Protein AF-A0A535BV92-F1 (afdb_monomer_lite)

Foldseek 3Di:
DPQPALAQLDQPFPQLDPPPGPDADPEQDKHKHKAAPGSRRADPQRAAPPPDWPVPRDPRYDTHHHDDAQHFIFIWMWGFYDDPDPVVCVPPPGTDTDGDGDGPRVDDDD

Structure (mmCIF, N/CA/C/O backbone):
data_AF-A0A535BV92-F1
#
_entry.id   AF-A0A535BV92-F1
#
loop_
_atom_site.group_PDB
_atom_site.id
_atom_site.type_symbol
_atom_site.label_atom_id
_atom_site.label_alt_id
_atom_site.label_comp_id
_atom_site.label_asym_id
_atom_site.label_entity_id
_atom_site.label_seq_id
_atom_site.pdbx_PDB_ins_code
_atom_site.Cartn_x
_atom_site.Cartn_y
_atom_site.Cartn_z
_atom_site.occupancy
_atom_site.B_iso_or_equiv
_atom_site.auth_seq_id
_atom_site.auth_comp_id
_atom_site.auth_asym_id
_atom_site.auth_atom_id
_atom_site.pdbx_PDB_model_num
ATOM 1 N N . MET A 1 1 ? -18.022 11.501 -4.664 1.00 31.69 1 MET A N 1
ATOM 2 C CA . MET A 1 1 ? -17.455 10.439 -3.807 1.00 31.69 1 MET A CA 1
ATOM 3 C C . MET A 1 1 ? -15.965 10.728 -3.681 1.00 31.69 1 MET A C 1
ATOM 5 O O . MET A 1 1 ? -15.222 10.402 -4.593 1.00 31.69 1 MET A O 1
ATOM 9 N N . LEU A 1 2 ? -15.544 11.483 -2.657 1.00 35.59 2 LEU A N 1
ATOM 10 C CA . LEU A 1 2 ? -14.120 11.774 -2.446 1.00 35.59 2 LEU A CA 1
ATOM 11 C C . LEU A 1 2 ? -13.432 10.461 -2.049 1.00 35.59 2 LEU A C 1
ATOM 13 O O . LEU A 1 2 ? -13.764 9.893 -1.010 1.00 35.59 2 LEU A O 1
ATOM 17 N N . LEU A 1 3 ? -12.502 9.971 -2.867 1.00 48.59 3 LEU A N 1
ATOM 18 C CA . LEU A 1 3 ? -11.580 8.919 -2.448 1.00 48.59 3 LEU A CA 1
ATOM 19 C C . LEU A 1 3 ? -10.691 9.512 -1.347 1.00 48.59 3 LEU A C 1
ATOM 21 O O . LEU A 1 3 ? -9.774 10.273 -1.623 1.00 48.59 3 LEU A O 1
ATOM 25 N N . ALA A 1 4 ? -10.997 9.194 -0.091 1.00 65.69 4 ALA A N 1
ATOM 26 C CA . ALA A 1 4 ? -10.363 9.772 1.093 1.00 65.69 4 ALA A CA 1
ATOM 27 C C . ALA A 1 4 ? -8.927 9.274 1.361 1.00 65.69 4 ALA A C 1
ATOM 29 O O . ALA A 1 4 ? -8.437 9.475 2.470 1.00 65.69 4 ALA A O 1
ATOM 30 N N . ASN A 1 5 ? -8.274 8.582 0.414 1.00 78.75 5 ASN A N 1
ATOM 31 C CA . ASN A 1 5 ? -6.876 8.181 0.580 1.00 78.75 5 ASN A CA 1
ATOM 32 C C . ASN A 1 5 ? -5.979 9.408 0.347 1.00 78.75 5 ASN A C 1
ATOM 34 O O . ASN A 1 5 ? -5.949 9.901 -0.781 1.00 78.75 5 ASN A O 1
ATOM 38 N N . PRO A 1 6 ? -5.250 9.895 1.369 1.00 81.00 6 PRO A N 1
ATOM 39 C CA . PRO A 1 6 ? -4.392 11.062 1.210 1.00 81.00 6 PRO A CA 1
ATOM 40 C C . PRO A 1 6 ? -3.221 10.819 0.249 1.00 81.00 6 PRO A C 1
ATOM 42 O O . PRO A 1 6 ? -2.810 11.759 -0.421 1.00 81.00 6 PRO A O 1
ATOM 45 N N . CYS A 1 7 ? -2.714 9.582 0.152 1.00 88.81 7 CYS A N 1
ATOM 46 C CA . CYS A 1 7 ? -1.518 9.240 -0.620 1.00 88.81 7 CYS A CA 1
ATOM 47 C C . CYS A 1 7 ? -1.692 7.901 -1.367 1.00 88.81 7 CYS A C 1
ATOM 49 O O . CYS A 1 7 ? -1.145 6.878 -0.945 1.00 88.81 7 CYS A O 1
ATOM 51 N N . PRO A 1 8 ? -2.445 7.850 -2.482 1.00 88.25 8 PRO A N 1
ATOM 52 C CA . PRO A 1 8 ? -2.700 6.596 -3.199 1.00 88.25 8 PRO A CA 1
ATOM 53 C C . PRO A 1 8 ? -1.440 5.933 -3.772 1.00 88.25 8 PRO A C 1
ATOM 55 O O . PRO A 1 8 ? -1.438 4.714 -3.917 1.00 88.25 8 PRO A O 1
ATOM 58 N N . ASN A 1 9 ? -0.367 6.692 -4.020 1.00 90.62 9 ASN A N 1
ATOM 59 C CA . ASN A 1 9 ? 0.925 6.186 -4.512 1.00 90.62 9 ASN A CA 1
ATOM 60 C C . ASN A 1 9 ? 1.975 5.984 -3.404 1.00 90.62 9 ASN A C 1
ATOM 62 O O . ASN A 1 9 ? 3.174 5.855 -3.666 1.00 90.62 9 ASN A O 1
ATOM 66 N N . GLY A 1 10 ? 1.517 5.944 -2.152 1.00 90.50 10 GLY A N 1
ATOM 67 C CA . GLY A 1 10 ? 2.364 5.813 -0.975 1.00 90.50 10 GLY A CA 1
ATOM 68 C C . GLY A 1 10 ? 2.951 7.150 -0.502 1.00 90.50 10 GLY A C 1
ATOM 69 O O . GLY A 1 10 ? 2.647 8.194 -1.084 1.00 90.50 10 GLY A O 1
ATOM 70 N N . PRO A 1 11 ? 3.767 7.139 0.565 1.00 91.44 11 PRO A N 1
ATOM 71 C CA . PRO A 1 11 ? 4.183 5.964 1.329 1.00 91.44 11 PRO A CA 1
ATOM 72 C C . PRO A 1 11 ? 2.998 5.319 2.063 1.00 91.44 11 PRO A C 1
ATOM 74 O O . PRO A 1 11 ? 2.051 5.998 2.462 1.00 91.44 11 PRO A O 1
ATOM 77 N N . ILE A 1 12 ? 3.025 3.999 2.244 1.00 89.44 12 ILE A N 1
ATOM 78 C CA . ILE A 1 12 ? 2.042 3.309 3.084 1.00 89.44 12 ILE A CA 1
ATOM 79 C C . ILE A 1 12 ? 2.335 3.695 4.544 1.00 89.44 12 ILE A C 1
ATOM 81 O O . ILE A 1 12 ? 3.478 3.532 4.994 1.00 89.44 12 ILE A O 1
ATOM 85 N N . PRO A 1 13 ? 1.341 4.194 5.307 1.00 88.19 13 PRO A N 1
ATOM 86 C CA . PRO A 1 13 ? 1.580 4.680 6.661 1.00 88.19 13 PRO A CA 1
ATOM 87 C C . PRO A 1 13 ? 2.252 3.644 7.571 1.00 88.19 13 PRO A C 1
ATOM 89 O O . PRO A 1 13 ? 2.054 2.436 7.422 1.00 88.19 13 PRO A O 1
ATOM 92 N N . ASN A 1 14 ? 3.054 4.138 8.521 1.00 88.75 14 ASN A N 1
ATOM 93 C CA . ASN A 1 14 ? 3.808 3.329 9.486 1.00 88.75 14 ASN A CA 1
ATOM 94 C C . ASN A 1 14 ? 4.657 2.215 8.826 1.00 88.75 14 ASN A C 1
ATOM 96 O O . ASN A 1 14 ? 4.728 1.080 9.297 1.00 88.75 14 ASN A O 1
ATOM 100 N N . GLY A 1 15 ? 5.282 2.540 7.688 1.00 87.88 15 GLY A N 1
ATOM 101 C CA . GLY A 1 15 ? 6.203 1.645 6.983 1.00 87.88 15 GLY A CA 1
ATOM 102 C C . GLY A 1 15 ? 5.536 0.407 6.384 1.00 87.88 15 GLY A C 1
ATOM 103 O O . GLY A 1 15 ? 6.190 -0.622 6.225 1.00 87.88 15 GLY A O 1
ATOM 104 N N . GLY A 1 16 ? 4.238 0.480 6.081 1.00 85.00 16 GLY A N 1
ATOM 105 C CA . GLY A 1 16 ? 3.461 -0.670 5.618 1.00 85.00 16 GLY A CA 1
ATOM 106 C C . GLY A 1 16 ? 2.889 -1.541 6.734 1.00 85.00 16 GLY A C 1
ATOM 107 O O . GLY A 1 16 ? 2.199 -2.515 6.435 1.00 85.00 16 GLY A O 1
ATOM 108 N N . ASN A 1 17 ? 3.136 -1.205 8.007 1.00 83.62 17 ASN A N 1
ATOM 109 C CA . ASN A 1 17 ? 2.519 -1.887 9.135 1.00 83.62 17 ASN A CA 1
ATOM 110 C C . ASN A 1 17 ? 1.331 -1.075 9.666 1.00 83.62 17 ASN A C 1
ATOM 112 O O . ASN A 1 17 ? 1.516 -0.045 10.304 1.00 83.62 17 ASN A O 1
ATOM 116 N N . PRO A 1 18 ? 0.096 -1.541 9.499 1.00 73.50 18 PRO A N 1
ATOM 117 C CA . PRO A 1 18 ? -1.065 -0.790 9.943 1.00 73.50 18 PRO A CA 1
ATOM 118 C C . PRO A 1 18 ? -1.204 -0.660 11.466 1.00 73.50 18 PRO A C 1
ATOM 120 O O . PRO A 1 18 ? -1.842 0.271 11.966 1.00 73.50 18 PRO A O 1
ATOM 123 N N . GLN A 1 19 ? -0.639 -1.598 12.224 1.00 74.25 19 GLN A N 1
ATOM 124 C CA . GLN A 1 19 ? -0.791 -1.636 13.668 1.00 74.25 19 GLN A CA 1
ATOM 125 C C . GLN A 1 19 ? -0.012 -0.485 14.312 1.00 74.25 19 GLN A C 1
ATOM 127 O O . GLN A 1 19 ? 1.192 -0.355 14.125 1.00 74.25 19 GLN A O 1
ATOM 132 N N . GLY A 1 20 ? -0.708 0.349 15.089 1.00 76.31 20 GLY A N 1
ATOM 133 C CA . GLY A 1 20 ? -0.107 1.502 15.769 1.00 76.31 20 GLY A CA 1
ATOM 134 C C . GLY A 1 20 ? 0.074 2.749 14.896 1.00 76.31 20 GLY A C 1
ATOM 135 O O . GLY A 1 20 ? 0.568 3.756 15.396 1.00 76.31 20 GLY A O 1
ATOM 136 N N . SER A 1 21 ? -0.354 2.725 13.629 1.00 80.12 21 SER A N 1
ATOM 137 C CA . SER A 1 21 ? -0.297 3.912 12.774 1.00 80.12 21 SER A CA 1
ATOM 138 C C . SER A 1 21 ? -1.182 5.048 13.309 1.00 80.12 21 SER A C 1
ATOM 140 O O . SER A 1 21 ? -2.356 4.813 13.616 1.00 80.12 21 SER A O 1
ATOM 142 N N . PRO A 1 22 ? -0.676 6.296 13.357 1.00 78.50 22 PRO A N 1
ATOM 143 C CA . PRO A 1 22 ? -1.491 7.465 13.677 1.00 78.50 22 PRO A CA 1
ATOM 144 C C . PRO A 1 22 ? -2.428 7.856 12.522 1.00 78.50 22 PRO A C 1
ATOM 146 O O . PRO A 1 22 ? -3.429 8.535 12.740 1.00 78.50 22 PRO A O 1
ATOM 149 N N . GLN A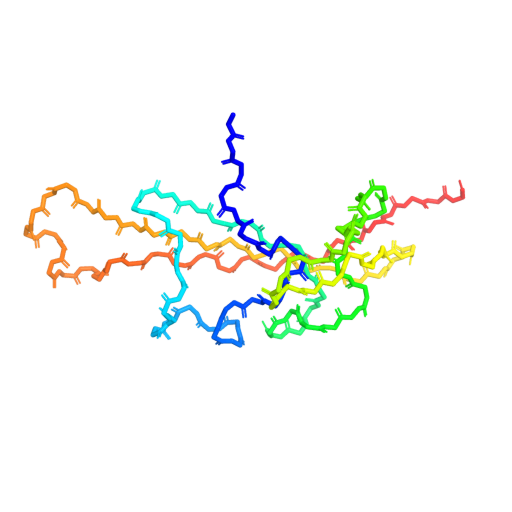 1 23 ? -2.126 7.417 11.295 1.00 81.69 23 GLN A N 1
ATOM 150 C CA . GLN A 1 23 ? -2.948 7.641 10.109 1.00 81.69 23 GLN A CA 1
ATOM 151 C C . GLN A 1 23 ? -3.728 6.372 9.772 1.00 81.69 23 GLN A C 1
ATOM 153 O O . GLN A 1 23 ? -3.138 5.324 9.502 1.00 81.69 23 GLN A O 1
ATOM 158 N N . LYS A 1 24 ? -5.057 6.478 9.778 1.00 81.62 24 LYS A N 1
ATOM 159 C CA . LYS A 1 24 ? -5.975 5.392 9.430 1.00 81.62 24 LYS A CA 1
ATOM 160 C C . LYS A 1 24 ? -7.176 5.924 8.642 1.00 81.62 24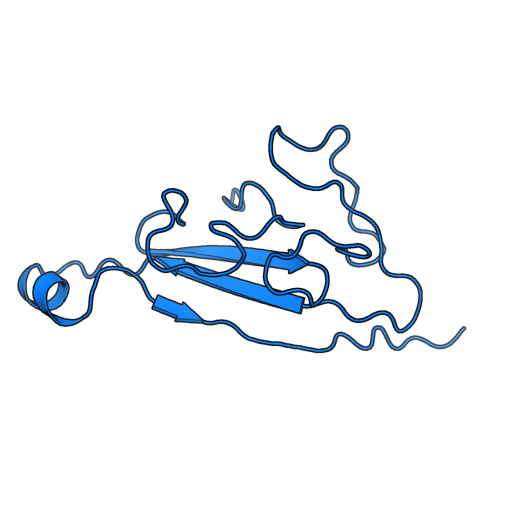 LYS A C 1
ATOM 162 O O . LYS A 1 24 ? -7.556 7.081 8.851 1.00 81.62 24 LYS A O 1
ATOM 167 N N . PRO A 1 25 ? -7.809 5.092 7.796 1.00 83.44 25 PRO A N 1
ATOM 168 C CA . PRO A 1 25 ? -9.077 5.437 7.171 1.00 83.44 25 PRO A CA 1
ATOM 169 C C . PRO A 1 25 ? -10.140 5.838 8.207 1.00 83.44 25 PRO A C 1
ATOM 171 O O . PRO A 1 25 ? -10.109 5.330 9.336 1.00 83.44 25 PRO A O 1
ATOM 174 N N . PRO A 1 26 ? -11.113 6.691 7.837 1.00 84.38 26 PRO A N 1
ATOM 175 C CA . PRO A 1 26 ? -12.287 6.951 8.665 1.00 84.38 26 PRO A CA 1
ATOM 176 C C . PRO A 1 26 ? -13.026 5.664 9.054 1.00 84.38 26 PRO A C 1
ATOM 178 O O . PRO A 1 26 ? -12.893 4.630 8.396 1.00 84.38 26 PRO A O 1
ATOM 181 N N . ALA A 1 27 ? -13.839 5.736 10.110 1.00 80.94 27 ALA A N 1
ATOM 182 C CA . ALA A 1 27 ? -14.636 4.604 10.573 1.00 80.94 27 ALA A CA 1
ATOM 183 C C . ALA A 1 27 ? -15.474 3.992 9.435 1.00 80.94 27 ALA A C 1
ATOM 185 O O . ALA A 1 27 ? -16.126 4.705 8.670 1.00 80.94 27 ALA A O 1
ATOM 186 N N . ASN A 1 28 ? -15.442 2.663 9.338 1.00 78.81 28 ASN A N 1
ATOM 187 C CA . ASN A 1 28 ? -16.120 1.856 8.322 1.00 78.81 28 ASN A CA 1
ATOM 188 C C . ASN A 1 28 ? -15.779 2.241 6.870 1.00 78.81 28 ASN A C 1
ATOM 190 O O . ASN A 1 28 ? -16.570 1.999 5.959 1.00 78.81 28 ASN A O 1
ATOM 194 N N . SER A 1 29 ? -14.593 2.813 6.649 1.00 83.56 29 SER A N 1
ATOM 195 C CA . SER A 1 29 ? -14.065 3.212 5.340 1.00 83.56 29 SER A CA 1
ATOM 196 C C . SER A 1 29 ? -12.685 2.600 5.097 1.00 83.56 29 SER A C 1
ATOM 198 O O . SER A 1 29 ? -12.042 2.098 6.022 1.00 83.56 29 SER A O 1
ATOM 200 N N . GLY A 1 30 ? -12.215 2.649 3.847 1.00 82.44 30 GLY A N 1
ATOM 201 C CA . GLY A 1 30 ? -10.907 2.119 3.478 1.00 82.44 30 GLY A CA 1
ATOM 202 C C . GLY A 1 30 ? -10.118 2.992 2.511 1.00 82.44 30 GLY A C 1
ATOM 203 O O . GLY A 1 30 ? -10.668 3.846 1.814 1.00 82.44 30 GLY A O 1
ATOM 204 N N . TRP A 1 31 ? -8.812 2.750 2.483 1.00 86.81 31 TRP A N 1
ATOM 205 C CA . TRP A 1 31 ? -7.852 3.333 1.558 1.00 86.81 31 TRP A CA 1
ATOM 206 C C . TRP A 1 31 ? -7.269 2.244 0.668 1.00 86.81 31 TRP A C 1
ATOM 208 O O . TRP A 1 31 ? -6.946 1.155 1.142 1.00 86.81 31 TRP A O 1
ATOM 218 N N . VAL A 1 32 ? -7.115 2.563 -0.613 1.00 85.69 32 VAL A N 1
ATOM 219 C CA . VAL A 1 32 ? -6.445 1.704 -1.590 1.00 85.69 32 VAL A CA 1
ATOM 220 C C . VAL A 1 32 ? -5.155 2.383 -2.004 1.00 85.69 32 VAL A C 1
ATOM 222 O O . VAL A 1 32 ? -5.191 3.511 -2.496 1.00 85.69 32 VAL A O 1
ATOM 225 N N . PHE A 1 33 ? -4.041 1.696 -1.798 1.00 87.44 33 PHE A N 1
ATOM 226 C CA . PHE A 1 33 ? -2.720 2.120 -2.241 1.00 87.44 33 PHE A CA 1
ATOM 227 C C . PHE A 1 33 ? -2.303 1.277 -3.435 1.00 87.44 33 PHE A C 1
ATOM 229 O O . PHE A 1 33 ? -2.466 0.059 -3.396 1.00 87.44 33 PHE A O 1
ATOM 236 N N . ILE A 1 34 ? -1.733 1.908 -4.452 1.00 88.62 34 ILE A N 1
ATOM 237 C CA . ILE A 1 34 ? -1.002 1.242 -5.526 1.00 88.62 34 ILE A CA 1
ATOM 238 C C . ILE A 1 34 ? 0.430 1.744 -5.408 1.00 88.62 34 ILE A C 1
ATOM 240 O O . ILE A 1 34 ? 0.663 2.934 -5.556 1.00 88.62 34 ILE A O 1
ATOM 244 N N . THR A 1 35 ? 1.371 0.870 -5.067 1.00 90.50 35 THR A N 1
ATOM 245 C CA . THR A 1 35 ? 2.766 1.253 -4.803 1.00 90.50 35 THR A CA 1
ATOM 246 C C . THR A 1 35 ? 3.734 0.273 -5.447 1.00 90.50 35 THR A C 1
ATOM 248 O O . THR A 1 35 ? 3.326 -0.737 -6.019 1.00 90.50 35 THR A O 1
ATOM 251 N N . ASP A 1 36 ? 5.029 0.524 -5.295 1.00 91.88 36 ASP A N 1
ATOM 252 C CA . ASP A 1 36 ? 6.056 -0.487 -5.524 1.00 91.88 36 ASP A CA 1
ATOM 253 C C . ASP A 1 36 ? 5.916 -1.661 -4.510 1.00 91.88 36 ASP A C 1
ATOM 255 O O . ASP A 1 36 ? 5.182 -1.554 -3.511 1.00 91.88 36 ASP A O 1
ATOM 259 N N . PRO A 1 37 ? 6.593 -2.804 -4.734 1.00 89.06 37 PRO A N 1
ATOM 260 C CA . PRO A 1 37 ? 6.412 -4.003 -3.920 1.00 89.06 37 PRO A CA 1
ATOM 261 C C . PRO A 1 37 ? 7.120 -3.976 -2.555 1.00 89.06 37 PRO A C 1
ATOM 263 O O . PRO A 1 37 ? 6.912 -4.897 -1.763 1.00 89.06 37 PRO A O 1
ATOM 266 N N . THR A 1 38 ? 7.926 -2.957 -2.229 1.00 91.19 38 THR A N 1
ATOM 267 C CA . THR A 1 38 ? 8.532 -2.832 -0.890 1.00 91.19 38 THR A CA 1
ATOM 268 C C . THR A 1 38 ? 7.463 -2.704 0.191 1.00 91.19 38 THR A C 1
ATOM 270 O O . THR A 1 38 ? 6.351 -2.253 -0.070 1.00 91.19 38 THR A O 1
ATOM 273 N N . ALA A 1 39 ? 7.773 -3.085 1.436 1.00 88.69 39 ALA A N 1
ATOM 274 C CA . ALA A 1 39 ? 6.810 -3.024 2.540 1.00 88.69 39 ALA A CA 1
ATOM 275 C C . ALA A 1 39 ? 6.207 -1.618 2.711 1.00 88.69 39 ALA A C 1
ATOM 277 O O . ALA A 1 39 ? 4.983 -1.483 2.710 1.00 88.69 39 ALA A O 1
ATOM 278 N N . ALA A 1 40 ? 7.058 -0.589 2.745 1.00 91.56 40 ALA A N 1
ATOM 279 C CA . ALA A 1 40 ? 6.644 0.798 2.919 1.00 91.56 40 ALA A CA 1
ATOM 280 C C . ALA A 1 40 ? 5.968 1.407 1.681 1.00 91.56 40 ALA A C 1
ATOM 282 O O . ALA A 1 40 ? 5.184 2.331 1.840 1.00 91.56 40 ALA A O 1
ATOM 283 N N . GLY A 1 41 ? 6.198 0.886 0.471 1.00 91.44 41 GLY A N 1
ATOM 284 C CA . GLY A 1 41 ? 5.613 1.466 -0.740 1.00 91.44 41 GLY A CA 1
ATOM 285 C C . GLY A 1 41 ? 6.221 2.829 -1.103 1.00 91.44 41 GLY A C 1
ATOM 286 O O . GLY A 1 41 ? 5.483 3.742 -1.472 1.00 91.44 41 GLY A O 1
ATOM 287 N N . ASN A 1 42 ? 7.538 2.987 -0.910 1.00 93.31 42 ASN A N 1
ATOM 288 C CA . ASN A 1 42 ? 8.276 4.250 -1.097 1.00 93.31 42 ASN A CA 1
ATOM 289 C C . ASN A 1 42 ? 9.187 4.246 -2.335 1.00 93.31 42 ASN A C 1
ATOM 291 O O . ASN A 1 42 ? 9.891 5.220 -2.589 1.00 93.31 42 ASN A O 1
ATOM 295 N N . GLY A 1 43 ? 9.249 3.124 -3.041 1.00 91.88 43 GLY A N 1
ATOM 296 C CA . GLY A 1 43 ? 10.033 2.952 -4.251 1.00 91.88 43 GLY A CA 1
ATOM 297 C C . GLY A 1 43 ? 9.277 3.383 -5.504 1.00 91.88 43 GLY A C 1
ATOM 298 O O . GLY A 1 43 ? 8.146 3.862 -5.458 1.00 91.88 43 GLY A O 1
ATOM 299 N N . ILE A 1 44 ? 9.931 3.173 -6.642 1.00 90.56 44 ILE A N 1
ATOM 300 C CA . ILE A 1 44 ? 9.398 3.423 -7.981 1.00 90.56 44 ILE A CA 1
ATOM 301 C C . ILE A 1 44 ? 9.597 2.168 -8.852 1.00 90.56 44 ILE A C 1
ATOM 303 O O . ILE A 1 44 ? 10.582 1.451 -8.650 1.00 90.56 44 ILE A O 1
ATOM 307 N N . PRO A 1 45 ? 8.712 1.894 -9.825 1.00 90.12 45 PRO A N 1
ATOM 308 C CA . PRO A 1 45 ? 7.469 2.616 -10.103 1.00 90.12 45 PRO A CA 1
ATOM 309 C C . PRO A 1 45 ? 6.394 2.348 -9.040 1.00 90.12 45 PRO A C 1
ATOM 311 O O . PRO A 1 45 ? 6.385 1.304 -8.393 1.00 90.12 45 PRO A O 1
ATOM 314 N N . ASN A 1 46 ? 5.472 3.291 -8.873 1.00 90.62 46 ASN A N 1
ATOM 315 C CA . ASN A 1 46 ? 4.417 3.249 -7.856 1.00 90.62 46 ASN A CA 1
ATOM 316 C C . ASN A 1 46 ? 3.057 3.703 -8.402 1.00 90.62 46 ASN A C 1
ATOM 318 O O . ASN A 1 46 ? 2.166 4.040 -7.630 1.00 90.62 46 ASN A O 1
ATOM 322 N N . ALA A 1 47 ? 2.883 3.744 -9.720 1.00 88.81 47 ALA A N 1
ATOM 323 C CA . ALA A 1 47 ? 1.631 4.134 -10.348 1.00 88.81 47 ALA A CA 1
ATOM 324 C C . ALA A 1 47 ? 1.377 3.309 -11.619 1.00 88.81 47 ALA A C 1
ATOM 326 O O . ALA A 1 47 ? 2.321 2.995 -12.346 1.00 88.81 47 ALA A O 1
ATOM 327 N N . PRO A 1 48 ? 0.122 2.963 -11.947 1.00 84.75 48 PRO A N 1
ATOM 328 C CA . PRO A 1 48 ? -0.219 2.448 -13.269 1.00 84.75 48 PRO A CA 1
ATOM 329 C C . PRO A 1 48 ? 0.036 3.504 -14.356 1.00 84.75 48 PRO A C 1
ATOM 331 O O . PRO A 1 48 ? -0.096 4.706 -14.109 1.00 84.75 48 PRO A O 1
ATOM 334 N N . ARG A 1 49 ? 0.329 3.075 -15.592 1.00 79.94 49 ARG A N 1
ATOM 335 C CA . ARG A 1 49 ? 0.382 4.008 -16.733 1.00 79.94 49 ARG A CA 1
ATOM 336 C C . ARG A 1 49 ? -0.944 4.748 -16.886 1.00 79.94 49 ARG A C 1
ATOM 338 O O . ARG A 1 49 ? -2.011 4.153 -16.777 1.00 79.94 49 ARG A O 1
ATOM 345 N N . GLY A 1 50 ? -0.863 6.043 -17.184 1.00 75.81 50 GLY A N 1
ATOM 346 C CA . GLY A 1 50 ? -2.033 6.904 -17.369 1.00 75.81 50 GLY A CA 1
ATOM 347 C C . GLY A 1 50 ? -2.615 7.460 -16.070 1.00 75.81 50 GLY A C 1
ATOM 348 O O . GLY A 1 50 ? -3.467 8.346 -16.133 1.00 75.81 50 GLY A O 1
ATOM 349 N N . GLN A 1 51 ? -2.134 7.018 -14.901 1.00 78.00 51 GLN A N 1
ATOM 350 C CA . GLN A 1 51 ? -2.382 7.766 -13.679 1.00 78.00 51 GLN A CA 1
ATOM 351 C C . GLN A 1 51 ? -1.672 9.119 -13.794 1.00 78.00 51 GLN A C 1
ATOM 353 O O . GLN A 1 51 ? -0.461 9.180 -14.002 1.00 78.00 51 GLN A O 1
ATOM 358 N N . LEU A 1 52 ? -2.438 10.205 -13.691 1.00 68.44 52 LEU A N 1
ATOM 359 C CA . LEU A 1 52 ? -1.864 11.544 -13.690 1.00 68.44 52 LEU A CA 1
ATOM 360 C C . LEU A 1 52 ? -1.055 11.737 -12.397 1.00 68.44 52 LEU A C 1
ATOM 362 O O . LEU A 1 52 ? -1.586 11.439 -11.321 1.00 68.44 52 LEU A O 1
ATOM 366 N N . PRO A 1 53 ? 0.197 12.222 -12.477 1.00 64.56 53 PRO A N 1
ATOM 367 C CA . PRO A 1 53 ? 0.953 12.575 -11.287 1.00 64.56 53 PRO A CA 1
ATOM 368 C C . PRO A 1 53 ? 0.222 13.659 -10.505 1.00 64.56 53 PRO A C 1
ATOM 370 O O . PRO A 1 53 ? -0.387 14.568 -11.080 1.00 64.56 53 PRO A O 1
ATOM 373 N N . TYR A 1 54 ? 0.289 13.567 -9.178 1.00 65.69 54 TYR A N 1
ATOM 374 C CA . TYR A 1 54 ? -0.021 14.726 -8.360 1.00 65.69 54 TYR A CA 1
ATOM 375 C C . TYR A 1 54 ? 1.079 15.751 -8.617 1.00 65.69 54 TYR A C 1
ATOM 377 O O . TYR A 1 54 ? 2.237 15.493 -8.320 1.00 65.69 54 TYR A O 1
ATOM 385 N N . ASN A 1 55 ? 0.738 16.906 -9.180 1.00 64.31 55 ASN A N 1
ATOM 386 C CA . ASN A 1 55 ? 1.718 17.951 -9.448 1.00 64.31 55 ASN A CA 1
ATOM 387 C C . ASN A 1 55 ? 1.353 19.245 -8.702 1.00 64.31 55 ASN A C 1
ATOM 389 O O . ASN A 1 55 ? 0.484 19.983 -9.179 1.00 64.31 55 ASN A O 1
ATOM 393 N N . PRO A 1 56 ? 2.005 19.543 -7.560 1.00 75.56 56 PRO A N 1
ATOM 394 C CA . PRO A 1 56 ? 2.931 18.684 -6.803 1.00 75.56 56 PRO A CA 1
ATOM 395 C C . PRO A 1 56 ? 2.198 17.615 -5.964 1.00 75.56 56 PRO A C 1
ATOM 397 O O . PRO A 1 56 ? 1.009 17.788 -5.664 1.00 75.56 56 PRO A O 1
ATOM 400 N N . PRO A 1 57 ? 2.879 16.535 -5.531 1.00 81.44 57 PRO A N 1
ATOM 401 C CA . PRO A 1 57 ? 2.317 15.622 -4.544 1.00 81.44 57 PRO A CA 1
ATOM 402 C C . PRO A 1 57 ? 1.978 16.375 -3.250 1.00 81.44 57 PRO A C 1
ATOM 404 O O . PRO A 1 57 ? 2.731 17.269 -2.844 1.00 81.44 57 PRO A O 1
ATOM 407 N N . PRO A 1 58 ? 0.855 16.044 -2.580 1.00 85.19 58 PRO A N 1
ATOM 408 C CA . PRO A 1 58 ? 0.574 16.573 -1.254 1.00 85.19 58 PRO A CA 1
ATOM 409 C C . PRO A 1 58 ? 1.739 16.288 -0.301 1.00 85.19 58 PRO A C 1
ATOM 411 O O . PRO A 1 58 ? 2.436 15.281 -0.432 1.00 85.19 58 PRO A O 1
ATOM 414 N N . ALA A 1 59 ? 1.947 17.166 0.681 1.00 86.06 59 ALA A N 1
ATOM 415 C CA . ALA A 1 59 ? 3.043 17.017 1.633 1.00 86.06 59 ALA A CA 1
ATOM 416 C C . ALA A 1 59 ? 3.005 15.640 2.324 1.00 86.06 59 ALA A C 1
ATOM 418 O O . ALA A 1 59 ? 1.999 15.263 2.923 1.00 86.06 59 ALA A O 1
ATOM 419 N N . GLY A 1 60 ? 4.119 14.907 2.251 1.00 86.94 60 GLY A N 1
ATOM 420 C CA . GLY A 1 60 ? 4.249 13.565 2.823 1.00 86.94 60 GLY A CA 1
ATOM 421 C C . GLY A 1 60 ? 3.784 12.418 1.920 1.00 86.94 60 GLY A C 1
ATOM 422 O O . GLY A 1 60 ? 3.925 11.272 2.335 1.00 86.94 60 GLY A O 1
ATOM 423 N N . CYS A 1 61 ? 3.279 12.694 0.712 1.00 89.94 61 CYS A N 1
ATOM 424 C CA . CYS A 1 61 ? 2.982 11.681 -0.300 1.00 89.94 61 CYS A CA 1
ATOM 425 C C . CYS A 1 61 ? 4.122 11.539 -1.317 1.00 89.94 61 CYS A C 1
ATOM 427 O O . CYS A 1 61 ? 4.849 12.494 -1.597 1.00 89.94 61 CYS A O 1
ATOM 429 N N . ASN A 1 62 ? 4.239 10.353 -1.907 1.00 90.25 62 ASN A N 1
ATOM 430 C CA . ASN A 1 62 ? 5.098 10.115 -3.059 1.00 90.25 62 ASN A CA 1
ATOM 431 C C . ASN A 1 62 ? 4.473 10.725 -4.319 1.00 90.25 62 ASN A C 1
ATOM 433 O O . ASN A 1 62 ? 3.247 10.762 -4.463 1.00 90.25 62 ASN A O 1
ATOM 437 N N . ASP A 1 63 ? 5.322 11.136 -5.257 1.00 89.69 63 ASP A N 1
ATOM 438 C CA . ASP A 1 63 ? 4.880 11.440 -6.616 1.00 89.69 63 ASP A CA 1
ATOM 439 C C . ASP A 1 63 ? 4.428 10.155 -7.333 1.00 89.69 63 AS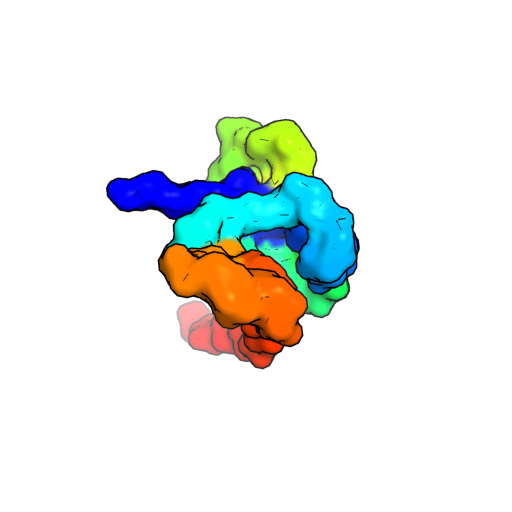P A C 1
ATOM 441 O O . ASP A 1 63 ? 4.858 9.052 -6.978 1.00 89.69 63 ASP A O 1
ATOM 445 N N . ALA A 1 64 ? 3.557 10.282 -8.333 1.00 89.19 64 ALA A N 1
ATOM 446 C CA . ALA A 1 64 ? 3.117 9.139 -9.121 1.00 89.19 64 ALA A CA 1
ATOM 447 C C . ALA A 1 64 ? 4.104 8.892 -10.271 1.00 89.19 64 ALA A C 1
ATOM 449 O O . ALA A 1 64 ? 4.182 9.663 -11.226 1.00 89.19 64 ALA A O 1
ATOM 450 N N . VAL A 1 65 ? 4.834 7.782 -10.196 1.00 89.56 65 VAL A N 1
ATOM 451 C CA . VAL A 1 65 ? 5.786 7.332 -11.215 1.00 89.56 65 VAL A CA 1
ATOM 452 C C . VAL A 1 65 ? 5.235 6.085 -11.888 1.00 89.56 65 VAL A C 1
ATOM 454 O O . VAL A 1 65 ? 5.091 5.028 -11.265 1.00 89.56 65 VAL A O 1
ATOM 457 N N . ALA A 1 66 ? 4.903 6.227 -13.170 1.00 87.31 66 ALA A N 1
ATOM 458 C CA . ALA A 1 66 ? 4.278 5.177 -13.958 1.00 87.31 66 ALA A CA 1
ATOM 459 C C . ALA A 1 66 ? 5.179 3.938 -14.091 1.00 87.31 66 ALA A C 1
ATOM 461 O O . ALA A 1 66 ? 6.380 4.048 -14.325 1.00 87.31 66 ALA A O 1
ATOM 462 N N . ALA A 1 67 ? 4.573 2.760 -13.975 1.00 85.56 67 ALA A N 1
ATOM 463 C CA . ALA A 1 67 ? 5.188 1.490 -14.328 1.00 85.56 67 ALA A CA 1
ATOM 464 C C . ALA A 1 67 ? 5.222 1.320 -15.852 1.00 85.56 67 ALA A C 1
ATOM 466 O O . ALA A 1 67 ? 4.186 1.400 -16.507 1.00 85.56 67 ALA A O 1
ATOM 467 N N . ASP A 1 68 ? 6.390 1.042 -16.418 1.00 81.56 68 ASP A N 1
ATOM 468 C CA . ASP A 1 68 ? 6.598 0.764 -17.835 1.00 81.56 68 ASP A CA 1
ATOM 469 C C . ASP A 1 68 ? 6.768 -0.746 -18.076 1.00 81.56 68 ASP A C 1
ATOM 471 O O . ASP A 1 68 ? 7.642 -1.398 -17.501 1.00 81.56 68 ASP A O 1
ATOM 475 N N . GLY A 1 69 ? 5.941 -1.321 -18.956 1.00 74.81 69 GLY A N 1
ATOM 476 C CA . GLY A 1 69 ? 5.981 -2.752 -19.274 1.00 74.81 69 GLY A CA 1
ATOM 477 C C . GLY A 1 69 ? 5.636 -3.644 -18.073 1.00 74.81 69 GLY A C 1
ATOM 478 O O . GLY A 1 69 ? 4.700 -3.369 -17.328 1.00 74.81 69 GLY A O 1
ATOM 479 N N . ASN A 1 70 ? 6.409 -4.717 -17.869 1.00 72.94 70 ASN A N 1
ATOM 480 C CA . ASN A 1 70 ? 6.144 -5.754 -16.859 1.00 72.94 70 ASN A CA 1
ATOM 481 C C . ASN A 1 70 ? 6.782 -5.453 -15.490 1.00 72.94 70 ASN A C 1
ATOM 483 O O . ASN A 1 70 ? 7.439 -6.314 -14.899 1.00 72.94 70 ASN A O 1
ATOM 487 N N . GLN A 1 71 ? 6.621 -4.230 -14.986 1.00 83.31 71 GLN A N 1
ATOM 488 C CA . GLN A 1 71 ? 7.126 -3.853 -13.665 1.00 83.31 71 GLN A CA 1
ATOM 489 C C . GLN A 1 71 ? 6.109 -4.184 -12.557 1.00 83.31 71 GLN A C 1
ATOM 491 O O . GLN A 1 71 ? 4.918 -3.910 -12.717 1.00 83.31 71 GLN A O 1
ATOM 496 N N . PRO A 1 72 ? 6.546 -4.769 -11.426 1.00 83.12 72 PRO A N 1
ATOM 497 C CA . PRO A 1 72 ? 5.641 -5.170 -10.359 1.00 83.12 72 PRO A CA 1
ATOM 498 C C . PRO A 1 72 ? 5.110 -3.955 -9.593 1.00 83.12 72 PRO A C 1
ATOM 500 O O . PRO A 1 72 ? 5.877 -3.117 -9.125 1.00 83.12 72 PRO A O 1
ATOM 503 N N . LEU A 1 73 ? 3.796 -3.926 -9.389 1.00 87.81 73 LEU A N 1
ATOM 504 C CA . LEU A 1 73 ? 3.118 -3.032 -8.450 1.00 87.81 73 LEU A CA 1
ATOM 505 C C . LEU A 1 73 ? 2.422 -3.865 -7.374 1.00 87.81 73 LEU A C 1
ATOM 507 O O . LEU A 1 73 ? 2.053 -5.007 -7.627 1.00 87.81 73 LEU A O 1
ATOM 511 N N . LYS A 1 74 ? 2.216 -3.289 -6.192 1.00 86.25 74 LYS A N 1
ATOM 512 C CA . LYS A 1 74 ? 1.487 -3.872 -5.063 1.00 86.25 74 LYS A CA 1
ATOM 513 C C . LYS A 1 74 ? 0.242 -3.042 -4.781 1.00 86.25 74 LYS A C 1
ATOM 515 O O . LYS A 1 74 ? 0.324 -1.820 -4.690 1.00 86.25 74 LYS A O 1
ATOM 520 N N . VAL A 1 75 ? -0.890 -3.710 -4.560 1.00 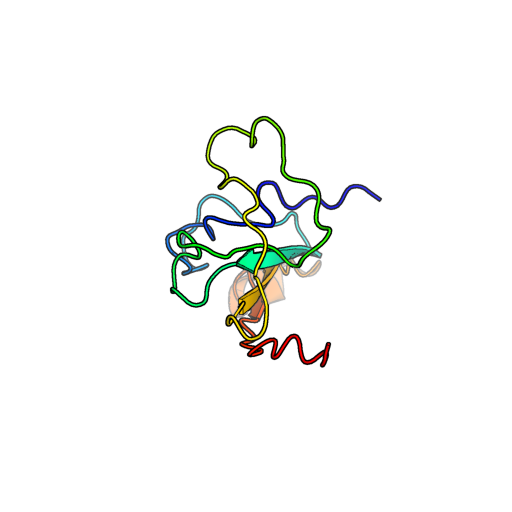86.75 75 VAL A N 1
ATOM 521 C CA . VAL A 1 75 ? -2.136 -3.056 -4.137 1.00 86.75 75 VAL A CA 1
ATOM 522 C C . VAL A 1 75 ? -2.425 -3.366 -2.679 1.00 86.75 75 VAL A C 1
ATOM 524 O O . VAL A 1 75 ? -2.679 -4.511 -2.338 1.00 86.75 75 VAL A O 1
ATOM 527 N N . THR A 1 76 ? -2.421 -2.353 -1.818 1.00 85.00 76 THR A N 1
ATOM 528 C CA . THR A 1 76 ? -2.707 -2.523 -0.384 1.00 85.00 76 THR A CA 1
ATOM 529 C C . THR A 1 76 ? -4.075 -1.939 -0.049 1.00 85.00 76 THR A C 1
ATOM 531 O O . THR A 1 76 ? -4.324 -0.770 -0.344 1.00 85.00 76 THR A O 1
ATOM 534 N N . LEU A 1 77 ? -4.950 -2.728 0.586 1.00 85.31 77 LEU A N 1
ATOM 535 C CA . LEU A 1 77 ? -6.233 -2.264 1.116 1.00 85.31 77 LEU A CA 1
ATOM 536 C C . LEU A 1 77 ? -6.145 -2.133 2.637 1.00 85.31 77 LEU A C 1
ATOM 538 O O . LEU A 1 77 ? -5.949 -3.102 3.369 1.00 85.31 77 LEU A O 1
ATOM 542 N N . TRP A 1 78 ? -6.360 -0.924 3.129 1.00 82.75 78 TRP A N 1
ATOM 543 C CA . TRP A 1 78 ? -6.450 -0.670 4.559 1.00 82.75 78 TRP A CA 1
ATOM 544 C C . TRP A 1 78 ? -7.876 -0.278 4.905 1.00 82.75 78 TRP A C 1
ATOM 546 O O . TRP A 1 78 ? -8.377 0.697 4.356 1.00 82.75 78 TRP A O 1
ATOM 556 N N . TYR A 1 79 ? -8.528 -1.011 5.807 1.00 83.00 79 TYR A N 1
ATOM 557 C CA . TYR A 1 79 ? -9.891 -0.730 6.247 1.00 83.00 79 TYR A CA 1
ATOM 558 C C . TYR A 1 79 ? -9.961 -0.501 7.766 1.00 83.00 79 TYR A C 1
ATOM 560 O O . TYR A 1 79 ? -9.335 -1.201 8.562 1.00 83.00 79 TYR A O 1
ATOM 568 N N . THR A 1 80 ? -10.729 0.495 8.196 1.00 79.25 80 THR A N 1
ATOM 569 C CA . THR A 1 80 ? -10.982 0.730 9.624 1.00 79.25 80 THR A CA 1
ATOM 570 C C . THR A 1 80 ? -12.375 0.217 9.951 1.00 79.25 80 THR A C 1
ATOM 572 O O . THR A 1 80 ? -13.363 0.838 9.569 1.00 79.25 80 THR A O 1
ATOM 575 N N . PHE A 1 81 ? -12.476 -0.902 10.668 1.00 78.19 81 PHE A N 1
ATOM 576 C CA . PHE A 1 81 ? -13.764 -1.459 11.080 1.00 78.19 81 PHE A CA 1
ATOM 577 C C . PHE A 1 81 ? -14.157 -0.947 12.465 1.00 78.19 81 PHE A C 1
ATOM 579 O O . PHE A 1 81 ? -13.470 -1.216 13.448 1.00 78.19 81 PHE A O 1
ATOM 586 N N . GLN A 1 82 ? -15.285 -0.246 12.559 1.00 74.50 82 GLN A N 1
ATOM 587 C CA . GLN A 1 82 ? -15.826 0.224 13.830 1.00 74.50 82 GLN A CA 1
ATOM 588 C C . GLN A 1 82 ? -17.250 -0.321 14.004 1.00 74.50 82 GLN A C 1
ATOM 590 O O . GLN A 1 82 ? -18.201 0.273 13.480 1.00 74.50 82 GLN A O 1
ATOM 595 N N . PRO A 1 83 ? -17.426 -1.443 14.729 1.00 68.38 83 PRO A N 1
ATOM 596 C CA . PRO A 1 83 ? -18.747 -2.017 14.938 1.00 68.38 83 PRO A CA 1
ATOM 597 C C . PRO A 1 83 ? -19.606 -1.070 15.779 1.00 68.38 83 PRO A C 1
ATOM 599 O O . PRO A 1 83 ? -19.121 -0.435 16.713 1.00 68.38 83 PRO A O 1
ATOM 602 N N . ILE A 1 84 ? -20.894 -0.978 15.447 1.00 69.88 84 ILE A N 1
ATOM 603 C CA . ILE A 1 84 ? -21.858 -0.076 16.104 1.00 69.88 84 ILE A CA 1
ATOM 604 C C . ILE A 1 84 ? -22.140 -0.526 17.549 1.00 69.88 84 ILE A C 1
ATOM 606 O O . ILE A 1 84 ? -22.479 0.282 18.410 1.00 69.88 84 ILE A O 1
ATOM 610 N N . THR A 1 85 ? -21.967 -1.817 17.840 1.00 67.75 85 THR A N 1
ATOM 611 C CA . THR A 1 85 ? -22.241 -2.403 19.154 1.00 67.75 85 THR A CA 1
ATOM 612 C C . THR A 1 85 ? -21.017 -2.311 20.082 1.00 67.75 85 THR A C 1
ATOM 614 O O . THR A 1 85 ? -19.981 -2.904 19.756 1.00 67.75 85 THR A O 1
ATOM 617 N N . PRO A 1 86 ? -21.126 -1.673 21.264 1.00 60.81 86 PRO A N 1
ATOM 618 C CA . PRO A 1 86 ? -19.994 -1.434 22.171 1.00 60.81 86 PRO A CA 1
ATOM 619 C C . PRO A 1 86 ? -19.294 -2.704 22.669 1.00 60.81 86 PRO A C 1
ATOM 621 O O . PRO A 1 86 ? -18.080 -2.714 22.845 1.00 60.81 86 PRO A O 1
ATOM 624 N N . ILE A 1 87 ? -20.048 -3.792 22.867 1.00 65.31 87 ILE A N 1
ATOM 625 C CA . ILE A 1 87 ? -19.522 -5.047 23.429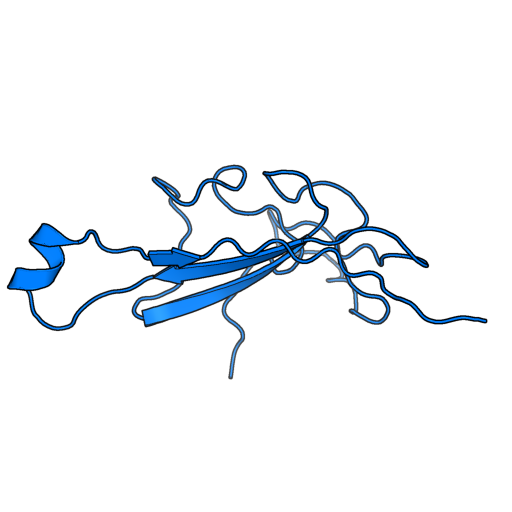 1.00 65.31 87 ILE A CA 1
ATOM 626 C C . ILE A 1 87 ? -18.504 -5.693 22.481 1.00 65.31 87 ILE A C 1
ATOM 628 O O . ILE A 1 87 ? -17.481 -6.206 22.918 1.00 65.31 87 ILE A O 1
ATOM 632 N N . ILE A 1 88 ? -18.746 -5.624 21.171 1.00 59.38 88 ILE A N 1
ATOM 633 C CA . ILE A 1 88 ? -17.864 -6.247 20.180 1.00 59.38 88 ILE A CA 1
ATOM 634 C C . ILE A 1 88 ? -16.565 -5.434 20.008 1.00 59.38 88 ILE A C 1
ATOM 636 O O . ILE A 1 88 ? -15.504 -6.024 19.817 1.00 59.38 88 ILE A O 1
ATOM 640 N N . GLN A 1 89 ? -16.601 -4.102 20.163 1.00 55.88 89 GLN A N 1
ATOM 641 C CA . GLN A 1 89 ? -15.407 -3.241 20.051 1.00 55.88 89 GLN A CA 1
ATOM 642 C C . GLN A 1 89 ? -14.289 -3.626 21.033 1.00 55.88 89 GLN A C 1
ATOM 644 O O . GLN A 1 89 ? -13.112 -3.465 20.723 1.00 55.88 89 GLN A O 1
ATOM 649 N N . GLN A 1 90 ? -14.646 -4.168 22.201 1.00 57.12 90 GLN A N 1
ATOM 650 C CA . GLN A 1 90 ? -13.680 -4.567 23.227 1.00 57.12 90 GLN A CA 1
ATOM 651 C C . GLN A 1 90 ? -12.935 -5.870 22.890 1.00 57.12 90 GLN A C 1
ATOM 653 O O . GLN A 1 90 ? -11.881 -6.118 23.468 1.00 57.12 90 GLN A O 1
ATOM 658 N N . VAL A 1 91 ? -13.455 -6.692 21.968 1.00 61.09 91 VAL A N 1
ATOM 659 C CA . VAL A 1 91 ? -12.962 -8.064 21.739 1.00 61.09 91 VAL A CA 1
ATOM 660 C C . VAL A 1 91 ? -12.132 -8.198 20.460 1.00 61.09 91 VAL A C 1
ATOM 662 O O . VAL A 1 91 ? -11.125 -8.896 20.464 1.00 61.09 91 VAL A O 1
ATOM 665 N N . ILE A 1 92 ? -12.525 -7.541 19.365 1.00 60.66 92 ILE A N 1
ATOM 666 C CA . ILE A 1 92 ? -11.892 -7.740 18.042 1.00 60.66 92 ILE A CA 1
ATOM 667 C C . ILE A 1 92 ? -10.850 -6.681 17.655 1.00 60.66 92 ILE A C 1
ATOM 669 O O . ILE A 1 92 ? -10.144 -6.859 16.666 1.00 60.66 92 ILE A O 1
ATOM 673 N N . GLY A 1 93 ? -10.711 -5.600 18.427 1.00 59.50 93 GLY A N 1
ATOM 674 C CA . GLY A 1 93 ? -9.879 -4.461 18.035 1.00 59.50 93 GLY A CA 1
ATOM 675 C C . GLY A 1 93 ? -10.488 -3.664 16.868 1.00 59.50 93 GLY A C 1
ATOM 676 O O . GLY A 1 93 ? -11.271 -4.164 16.066 1.00 59.50 93 GLY A O 1
ATOM 677 N N . ASN A 1 94 ? -10.160 -2.375 16.779 1.00 60.03 94 ASN A N 1
ATOM 678 C CA . ASN A 1 94 ? -10.903 -1.421 15.938 1.00 60.03 94 ASN A CA 1
ATOM 679 C C . ASN A 1 94 ? -10.432 -1.338 14.471 1.00 60.03 94 ASN A C 1
ATOM 681 O O . ASN A 1 94 ? -10.757 -0.369 13.787 1.00 60.03 94 ASN A O 1
ATOM 685 N N . ASN A 1 95 ? -9.616 -2.279 13.985 1.00 60.47 95 ASN A N 1
ATOM 686 C CA . ASN A 1 95 ? -9.029 -2.197 12.643 1.00 60.47 95 ASN A CA 1
ATOM 687 C C . ASN A 1 95 ? -8.962 -3.582 11.983 1.00 60.47 95 ASN A C 1
ATOM 689 O O . ASN A 1 95 ? -8.463 -4.525 12.592 1.00 60.47 95 ASN A O 1
ATOM 693 N N . ILE A 1 96 ? -9.394 -3.684 10.721 1.00 64.12 96 ILE A N 1
ATOM 694 C CA . ILE A 1 96 ? -9.231 -4.888 9.892 1.00 64.12 96 ILE A CA 1
ATOM 695 C C . ILE A 1 96 ? -8.323 -4.518 8.729 1.00 64.12 96 ILE A C 1
ATOM 697 O O . ILE A 1 96 ? -8.702 -3.721 7.876 1.00 64.12 96 ILE A O 1
ATOM 701 N N . VAL A 1 97 ? -7.131 -5.103 8.657 1.00 59.38 97 VAL A N 1
ATOM 702 C CA . VAL A 1 97 ? -6.207 -4.794 7.561 1.00 59.38 97 VAL A CA 1
ATOM 703 C C . VAL A 1 97 ? -6.103 -5.993 6.644 1.00 59.38 97 VAL A C 1
ATOM 705 O O . VAL A 1 97 ? -5.762 -7.086 7.085 1.00 59.38 97 VAL A O 1
ATOM 708 N N . ILE A 1 98 ? -6.415 -5.776 5.367 1.00 61.72 98 ILE A N 1
ATOM 709 C CA . ILE A 1 98 ? -6.378 -6.810 4.339 1.00 61.72 98 ILE A CA 1
ATOM 710 C C . ILE A 1 98 ? -5.279 -6.435 3.352 1.00 61.72 98 ILE A C 1
ATOM 712 O O . ILE A 1 98 ? -5.495 -5.716 2.378 1.00 61.72 98 ILE A O 1
ATOM 716 N N . THR A 1 99 ? -4.078 -6.944 3.596 1.00 54.91 99 THR A N 1
ATOM 717 C CA . THR A 1 99 ? -2.982 -6.803 2.639 1.00 54.91 99 THR A CA 1
ATOM 718 C C . THR A 1 99 ? -3.105 -7.901 1.593 1.00 54.91 99 THR A C 1
ATOM 720 O O . THR A 1 99 ? -2.787 -9.058 1.856 1.00 54.91 99 THR A O 1
ATOM 723 N N . ALA A 1 100 ? -3.571 -7.542 0.401 1.00 53.44 100 ALA A N 1
ATOM 724 C CA . ALA A 1 100 ? -3.413 -8.384 -0.774 1.00 53.44 100 ALA A CA 1
ATOM 725 C C . ALA A 1 100 ? -2.085 -8.035 -1.463 1.00 53.44 100 ALA A C 1
ATOM 727 O O . ALA A 1 100 ? -1.641 -6.893 -1.443 1.00 53.44 100 ALA A O 1
ATOM 728 N N . TYR A 1 101 ? -1.434 -9.016 -2.075 1.00 51.47 101 TYR A N 1
ATOM 729 C CA . TYR A 1 101 ? -0.344 -8.768 -3.009 1.00 51.47 101 TYR A CA 1
ATOM 730 C C . TYR A 1 101 ? -0.790 -9.313 -4.355 1.00 51.47 101 TYR A C 1
ATOM 732 O O . TYR A 1 101 ? -1.044 -10.507 -4.493 1.00 51.47 101 TYR A O 1
ATOM 740 N N . ALA A 1 102 ? -0.917 -8.432 -5.337 1.00 47.78 102 ALA A N 1
ATOM 741 C CA . ALA A 1 102 ? -1.116 -8.821 -6.719 1.00 47.78 102 ALA A CA 1
ATOM 742 C C . ALA A 1 102 ? 0.113 -8.351 -7.477 1.00 47.78 102 ALA A C 1
ATOM 744 O O . ALA A 1 102 ? 0.375 -7.156 -7.491 1.00 47.78 102 ALA A O 1
ATOM 745 N N . VAL A 1 103 ? 0.857 -9.264 -8.105 1.00 50.28 103 VAL A N 1
ATOM 746 C CA . VAL A 1 103 ? 1.802 -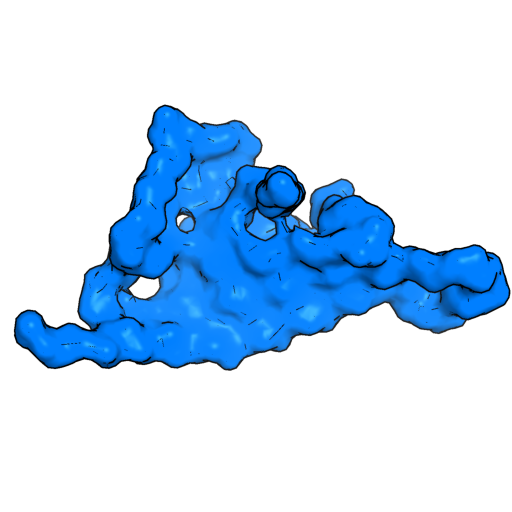8.858 -9.147 1.00 50.28 103 VAL A CA 1
ATOM 747 C C . VAL A 1 103 ? 0.946 -8.414 -10.317 1.00 50.28 103 VAL A C 1
ATOM 749 O O . VAL A 1 103 ? 0.417 -9.254 -11.046 1.00 50.28 103 VAL A O 1
ATOM 752 N N . TYR A 1 104 ? 0.784 -7.105 -10.491 1.00 46.00 104 TYR A N 1
ATOM 753 C CA . TYR A 1 104 ? 0.312 -6.600 -11.770 1.00 46.00 104 TYR A CA 1
ATOM 754 C C . TYR A 1 104 ? 1.385 -6.922 -12.802 1.00 46.00 104 TYR A C 1
ATOM 756 O O . TYR A 1 104 ? 2.396 -6.238 -12.917 1.00 46.00 104 TYR A O 1
ATOM 764 N N . ARG A 1 105 ? 1.166 -8.004 -13.545 1.00 45.66 105 ARG A N 1
ATOM 765 C CA . ARG A 1 105 ? 1.730 -8.128 -14.877 1.00 45.66 105 ARG A CA 1
ATOM 766 C C . ARG A 1 105 ? 0.857 -7.228 -15.732 1.00 45.66 105 ARG A C 1
ATOM 768 O O . ARG A 1 105 ? -0.251 -7.615 -16.096 1.00 45.66 105 ARG A O 1
ATOM 775 N N . ALA A 1 106 ? 1.286 -5.989 -15.950 1.00 45.84 106 ALA A N 1
ATOM 776 C CA . ALA A 1 106 ? 0.702 -5.174 -17.003 1.00 45.84 106 ALA A CA 1
ATOM 777 C C . ALA A 1 106 ? 1.128 -5.798 -18.337 1.00 45.84 106 ALA A C 1
ATOM 779 O O . ALA A 1 106 ? 2.015 -5.308 -19.025 1.00 45.84 106 ALA A O 1
ATOM 780 N N . GLU A 1 107 ? 0.543 -6.949 -18.657 1.00 37.09 107 GLU A N 1
ATOM 781 C CA . GLU A 1 107 ? 0.740 -7.579 -19.945 1.00 37.09 107 GLU A CA 1
ATOM 782 C C . GLU A 1 107 ? -0.049 -6.737 -20.937 1.00 37.09 107 GLU A C 1
ATOM 784 O O . GLU A 1 107 ? -1.275 -6.806 -20.979 1.00 37.09 107 GLU A O 1
ATOM 789 N N . TYR A 1 108 ? 0.648 -5.922 -21.724 1.00 43.50 108 TYR A N 1
ATOM 790 C CA . TYR A 1 108 ? 0.239 -5.787 -23.110 1.00 43.50 108 TYR A CA 1
ATOM 791 C C . TYR A 1 108 ? 1.437 -5.654 -24.044 1.00 43.50 108 TYR A C 1
ATOM 793 O O . TYR A 1 108 ? 2.302 -4.794 -23.896 1.00 43.50 108 TYR A O 1
ATOM 801 N N . SER A 1 109 ? 1.454 -6.587 -24.989 1.00 48.28 109 SER A N 1
ATOM 802 C CA . SER A 1 109 ? 2.306 -6.686 -26.163 1.00 48.28 109 SER A CA 1
ATOM 803 C C . SER A 1 109 ? 2.064 -5.530 -27.135 1.00 48.28 109 SER A C 1
ATOM 805 O O . SER A 1 109 ? 0.933 -5.362 -27.580 1.00 48.28 109 SER A O 1
ATOM 807 N N . ASN A 1 110 ? 3.173 -4.867 -27.491 1.00 45.53 110 ASN A N 1
ATOM 808 C CA . ASN A 1 110 ? 3.418 -3.933 -28.604 1.00 45.53 110 ASN A CA 1
ATOM 809 C C . ASN A 1 110 ? 2.577 -2.653 -28.679 1.00 45.53 110 ASN A C 1
ATOM 811 O O . ASN A 1 110 ? 1.367 -2.727 -28.975 1.00 45.53 110 ASN A O 1
#

Secondary structure (DSSP, 8-state):
-----S-TT-PPGGGG--TT-S--PPTTEEEEEEE-SSSS--SS--B-TTPPPPSSPPTTPPP--BPPSS---EEEEEEE---SSHHHHHHH-S-EEE------------

Radius of gyration: 15.43 Å; chains: 1; bounding box: 32×28×52 Å

pLDDT: mean 75.32, std 15.4, range [31.69, 93.31]

Sequence (110 aa):
MLLANPCPNGPIPNGGNPQGSPQKPPANSGWVFITDPTAAGNGIPNAPRGQLPYNPPPAGCNDAVAADGNQPLKVTLWYTFQPITPIIQQVIGNNIVITAYAVYRAEYSN